Protein AF-A0A9X1QMZ6-F1 (afdb_monomer)

Sequence (131 aa):
MSLIVMPLIAMVILQYGSYFRARSHGEVFTLLADKVTSRALDYGLCLSQFCVGFVMLAGAGANLHQQFGAPLWVGSTLMLVLVLVVGMLDVDRVTRVISAITPLMVLLLIVAAVFALTHPMLEVSEASAMA

InterPro domains:
  IPR038728 Uncharacterized membrane protein YkvI-like [PTHR37814] (2-125)

Secondary structure (DSSP, 8-state):
-HHHHHHHHHHHHHHHHHHH--SSHHHHHHHHS-HHHHHHHHHHHHHHHHHHHHHHHHHHHHHHHHHH---HHHHHHHHHHHHHHHHTS-HHHHHHHHHHHHHHHHHHHHHHHHHHHH-HHHHHHHHTT--

Structure (mmCIF, N/CA/C/O backbone):
data_AF-A0A9X1QMZ6-F1
#
_entry.id   AF-A0A9X1QMZ6-F1
#
loop_
_atom_site.group_PDB
_atom_site.id
_atom_site.type_symbol
_atom_site.label_atom_id
_atom_site.label_alt_id
_atom_site.label_comp_id
_atom_site.label_asym_id
_atom_site.label_entity_id
_atom_site.label_seq_id
_atom_site.pdbx_PDB_ins_code
_atom_site.Cartn_x
_atom_site.Cartn_y
_atom_site.Cartn_z
_atom_site.occupancy
_atom_site.B_iso_or_equiv
_atom_site.auth_seq_id
_atom_site.auth_comp_id
_atom_site.auth_asym_id
_atom_site.auth_atom_id
_atom_site.pdbx_PDB_model_num
ATOM 1 N N . MET A 1 1 ? 13.816 12.394 12.098 1.00 65.81 1 MET A N 1
ATOM 2 C CA . MET A 1 1 ? 12.756 12.000 13.059 1.00 65.81 1 MET A CA 1
ATOM 3 C C . MET A 1 1 ? 11.866 10.862 12.549 1.00 65.81 1 MET A C 1
ATOM 5 O O . MET A 1 1 ? 11.614 9.945 13.319 1.00 65.81 1 MET A O 1
ATOM 9 N N . SER A 1 2 ? 11.436 10.845 11.280 1.00 82.19 2 SER A N 1
ATOM 10 C CA . SER A 1 2 ? 10.567 9.784 10.720 1.00 82.19 2 SER A CA 1
ATOM 11 C C . SER A 1 2 ? 11.156 8.364 10.764 1.00 82.19 2 SER A C 1
ATOM 13 O O . SER A 1 2 ? 10.401 7.411 10.939 1.00 82.19 2 SER A O 1
ATOM 15 N N . LEU A 1 3 ? 12.489 8.232 10.692 1.00 84.38 3 LEU A N 1
ATOM 16 C CA . LEU A 1 3 ? 13.212 6.950 10.711 1.00 84.38 3 LEU A CA 1
ATOM 17 C C . LEU A 1 3 ? 12.947 6.101 11.972 1.00 84.38 3 LEU A C 1
ATOM 19 O O . LEU A 1 3 ? 13.041 4.883 11.914 1.00 84.38 3 LEU A O 1
ATOM 23 N N . ILE A 1 4 ? 12.602 6.735 13.098 1.00 89.69 4 ILE A N 1
ATOM 24 C CA . ILE A 1 4 ? 12.373 6.057 14.388 1.00 89.69 4 ILE A CA 1
ATOM 25 C C . ILE A 1 4 ? 10.878 6.032 14.741 1.00 89.69 4 ILE A C 1
ATOM 27 O O . ILE A 1 4 ? 10.387 5.072 15.329 1.00 89.69 4 ILE A O 1
ATOM 31 N N . VAL A 1 5 ? 10.127 7.062 14.341 1.00 91.44 5 VAL A N 1
ATOM 32 C CA . VAL A 1 5 ? 8.699 7.193 14.672 1.00 91.44 5 VAL A CA 1
ATOM 33 C C . VAL A 1 5 ? 7.847 6.128 13.972 1.00 91.44 5 VAL A C 1
ATOM 35 O O . VAL A 1 5 ? 7.017 5.499 14.621 1.00 91.44 5 VAL A O 1
ATOM 38 N N . MET A 1 6 ? 8.075 5.873 12.679 1.00 90.00 6 MET A N 1
ATOM 39 C CA . MET A 1 6 ? 7.323 4.857 11.928 1.00 90.00 6 MET A CA 1
ATOM 40 C C . MET A 1 6 ? 7.478 3.435 12.493 1.00 90.00 6 MET A C 1
ATOM 42 O O . MET A 1 6 ? 6.454 2.793 12.736 1.00 90.00 6 MET A O 1
ATOM 46 N N . PRO A 1 7 ? 8.699 2.929 12.767 1.00 91.06 7 PRO A N 1
ATOM 47 C CA . PRO A 1 7 ? 8.845 1.595 13.345 1.00 91.06 7 PRO A CA 1
ATOM 48 C C . PRO A 1 7 ? 8.316 1.504 14.784 1.00 91.06 7 PRO A C 1
ATOM 50 O O . PRO A 1 7 ? 7.776 0.462 15.147 1.00 91.06 7 PRO A O 1
ATOM 53 N N . LEU A 1 8 ? 8.399 2.574 15.589 1.00 91.69 8 LEU A N 1
ATOM 54 C CA . LEU A 1 8 ? 7.790 2.603 16.929 1.00 91.69 8 LEU A CA 1
ATOM 55 C C . LEU A 1 8 ? 6.269 2.453 16.865 1.00 91.69 8 LEU A C 1
ATOM 57 O O . LEU A 1 8 ? 5.702 1.602 17.546 1.00 91.69 8 LEU A O 1
ATOM 61 N N . ILE A 1 9 ? 5.611 3.252 16.023 1.00 89.25 9 ILE A N 1
ATOM 62 C CA . ILE A 1 9 ? 4.158 3.183 15.844 1.00 89.25 9 ILE A CA 1
ATOM 63 C C . ILE A 1 9 ? 3.758 1.805 15.298 1.00 89.25 9 ILE A C 1
ATOM 65 O O . ILE A 1 9 ? 2.823 1.196 15.814 1.00 89.25 9 ILE A O 1
ATOM 69 N N . ALA A 1 10 ? 4.496 1.268 14.319 1.00 87.50 10 ALA A N 1
ATOM 70 C CA . ALA A 1 10 ? 4.254 -0.072 13.785 1.00 87.50 10 ALA A CA 1
ATOM 71 C C . ALA A 1 10 ? 4.375 -1.159 14.866 1.00 87.50 10 ALA A C 1
ATOM 73 O O . ALA A 1 10 ? 3.526 -2.044 14.941 1.00 87.50 10 ALA A O 1
ATOM 74 N N . MET A 1 11 ? 5.381 -1.072 15.744 1.00 89.81 11 MET A N 1
ATOM 75 C CA . MET A 1 11 ? 5.553 -2.003 16.861 1.00 89.81 11 MET A CA 1
ATOM 76 C C . MET A 1 11 ? 4.364 -1.957 17.829 1.00 89.81 11 MET A C 1
ATOM 78 O O . MET A 1 11 ? 3.853 -3.007 18.210 1.00 89.81 11 MET A O 1
ATOM 82 N N . VAL A 1 12 ? 3.892 -0.759 18.187 1.00 87.38 12 VAL A N 1
ATOM 83 C CA . VAL A 1 12 ? 2.726 -0.574 19.067 1.00 87.38 12 VAL A CA 1
ATOM 84 C C . VAL A 1 12 ? 1.459 -1.158 18.433 1.00 87.38 12 VAL A C 1
ATOM 86 O O . VAL A 1 12 ? 0.727 -1.901 19.086 1.00 87.38 12 VAL A O 1
ATOM 89 N N . ILE A 1 13 ? 1.224 -0.894 17.144 1.00 83.56 13 ILE A N 1
ATOM 90 C CA . ILE A 1 13 ? 0.078 -1.446 16.404 1.00 83.56 13 ILE A CA 1
ATOM 91 C C . ILE A 1 13 ? 0.142 -2.979 16.357 1.00 83.56 13 ILE A C 1
ATOM 93 O O . ILE A 1 13 ? -0.864 -3.639 16.610 1.00 83.56 13 ILE A O 1
ATOM 97 N N . LEU A 1 14 ? 1.316 -3.560 16.082 1.00 84.38 14 LEU A N 1
ATOM 98 C CA . LEU A 1 14 ? 1.506 -5.014 16.053 1.00 84.38 14 LEU A CA 1
ATOM 99 C C . LEU A 1 14 ? 1.318 -5.656 17.436 1.00 84.38 14 LEU A C 1
ATOM 101 O O . LEU A 1 14 ? 0.742 -6.741 17.522 1.00 84.38 14 LEU A O 1
ATOM 105 N N . GLN A 1 15 ? 1.754 -4.996 18.515 1.00 82.31 15 GLN A N 1
ATOM 106 C CA . GLN A 1 15 ? 1.527 -5.470 19.884 1.00 82.31 15 GLN A CA 1
ATOM 107 C C . GLN A 1 15 ? 0.037 -5.525 20.218 1.00 82.31 15 GLN A C 1
ATOM 109 O O . GLN A 1 15 ? -0.443 -6.566 20.665 1.00 82.31 15 GLN A O 1
ATOM 114 N N . TYR A 1 16 ? -0.707 -4.449 19.951 1.00 77.50 16 TYR A N 1
ATOM 115 C CA . TYR A 1 16 ? -2.151 -4.441 20.174 1.00 77.50 16 TYR A CA 1
ATOM 116 C C . TYR A 1 16 ? -2.879 -5.433 19.253 1.00 77.50 16 TYR A C 1
ATOM 118 O O . TYR A 1 16 ? -3.749 -6.165 19.718 1.00 77.50 16 TYR A O 1
ATOM 126 N N . GLY A 1 17 ? -2.482 -5.546 17.981 1.00 74.06 17 GLY A N 1
ATOM 127 C CA . GLY A 1 17 ? -3.040 -6.536 17.053 1.00 74.06 17 GLY A CA 1
ATOM 128 C C . GLY A 1 17 ? -2.829 -7.985 17.515 1.00 74.06 17 GLY A C 1
ATOM 129 O O . GLY A 1 17 ? -3.756 -8.792 17.464 1.00 74.06 17 GLY A O 1
ATOM 130 N N . SER A 1 18 ? -1.638 -8.304 18.032 1.00 77.44 18 SER A N 1
ATOM 131 C CA . SER A 1 18 ? -1.322 -9.620 18.605 1.00 77.44 18 SER A CA 1
ATOM 132 C C . SER A 1 18 ? -2.088 -9.888 19.908 1.00 77.44 18 SER A C 1
ATOM 134 O O . SER A 1 18 ? -2.624 -10.981 20.094 1.00 77.44 18 SER A O 1
ATOM 136 N N . TYR A 1 19 ? -2.196 -8.881 20.784 1.00 74.06 19 TYR A N 1
ATOM 137 C CA . TYR A 1 19 ? -2.873 -8.980 22.080 1.00 74.06 19 TYR A CA 1
ATOM 138 C C . TYR A 1 19 ? -4.383 -9.214 21.948 1.00 74.06 19 TYR A C 1
ATOM 140 O O . TYR A 1 19 ? -4.927 -10.102 22.602 1.00 74.06 19 TYR A O 1
ATOM 148 N N . PHE A 1 20 ? -5.064 -8.458 21.081 1.00 68.44 20 PHE A N 1
ATOM 149 C CA . PHE A 1 20 ? -6.515 -8.579 20.914 1.00 68.44 20 PHE A CA 1
ATOM 150 C C . PHE A 1 20 ? -6.931 -9.758 20.034 1.00 68.44 20 PHE A C 1
ATOM 152 O O . PHE A 1 20 ? -8.093 -10.152 20.083 1.00 68.44 20 PHE A O 1
ATOM 159 N N . ARG A 1 21 ? -6.006 -10.338 19.247 1.00 59.81 21 ARG A N 1
ATOM 160 C CA . ARG A 1 21 ? -6.240 -11.519 18.388 1.00 59.81 21 ARG A CA 1
ATOM 161 C C . ARG A 1 21 ? -7.498 -11.406 17.507 1.00 59.81 21 ARG A C 1
ATOM 163 O O . ARG A 1 21 ? -8.066 -12.412 17.079 1.00 59.81 21 ARG A O 1
ATOM 170 N N . ALA A 1 22 ? -7.927 -10.171 17.265 1.00 53.78 22 ALA A N 1
ATOM 171 C CA . ALA A 1 22 ? -9.184 -9.825 16.639 1.00 53.78 22 ALA A CA 1
ATOM 172 C C . ALA A 1 22 ? -9.146 -10.224 15.168 1.00 53.78 22 ALA A C 1
ATOM 174 O O . ALA A 1 22 ? -8.189 -9.923 14.451 1.00 53.78 22 ALA A O 1
ATOM 175 N N . ARG A 1 23 ? -10.201 -10.898 14.707 1.00 54.97 23 ARG A N 1
ATOM 176 C CA . ARG A 1 23 ? -10.289 -11.360 13.310 1.00 54.97 23 ARG A CA 1
ATOM 177 C C . ARG A 1 23 ? -10.775 -10.255 12.369 1.00 54.97 23 ARG A C 1
ATOM 179 O O . ARG A 1 23 ? -10.776 -10.458 11.160 1.00 54.97 23 ARG A O 1
ATOM 186 N N . SER A 1 24 ? -11.175 -9.099 12.908 1.00 58.50 24 SER A N 1
ATOM 187 C CA . SER A 1 24 ? -11.635 -7.941 12.139 1.00 58.50 24 SER A CA 1
ATOM 188 C C . SER A 1 24 ? -11.173 -6.619 12.762 1.00 58.50 24 SER A C 1
ATOM 190 O O . SER A 1 24 ? -11.110 -6.475 13.983 1.00 58.50 24 SER A O 1
ATOM 192 N N . HIS A 1 25 ? -10.870 -5.631 11.917 1.00 60.28 25 HIS A N 1
ATOM 193 C CA . HIS A 1 25 ? -10.411 -4.305 12.346 1.00 60.28 25 HIS A CA 1
ATOM 194 C C . HIS A 1 25 ? -11.431 -3.584 13.249 1.00 60.28 25 HIS A C 1
ATOM 196 O O . HIS A 1 25 ? -11.041 -2.880 14.179 1.00 60.28 25 HIS A O 1
ATOM 202 N N . GLY A 1 26 ? -12.730 -3.831 13.048 1.00 58.16 26 GLY A N 1
ATOM 203 C CA . GLY A 1 26 ? -13.801 -3.271 13.878 1.00 58.16 26 GLY A CA 1
ATOM 204 C C . GLY A 1 26 ? -13.809 -3.790 15.320 1.00 58.16 26 GLY A C 1
ATOM 205 O O . GLY A 1 26 ? -14.117 -3.038 16.243 1.00 58.16 26 GLY A O 1
ATOM 206 N N . GLU A 1 27 ? -13.411 -5.042 15.551 1.00 60.16 27 GLU A N 1
ATOM 207 C CA . GLU A 1 27 ? -13.389 -5.646 16.889 1.00 60.16 27 GLU A CA 1
ATOM 208 C C . GLU A 1 27 ? -12.301 -5.010 17.775 1.00 60.16 27 GLU A C 1
ATOM 210 O O . GLU A 1 27 ? -12.560 -4.700 18.936 1.00 60.16 27 GLU A O 1
ATOM 215 N N . VAL A 1 28 ? -11.137 -4.667 17.201 1.00 61.62 28 VAL A N 1
ATOM 216 C CA . VAL A 1 28 ? -10.088 -3.898 17.903 1.00 61.62 28 VAL A CA 1
ATOM 217 C C . VAL A 1 28 ? -10.573 -2.491 18.248 1.00 61.62 28 VAL A C 1
ATOM 219 O O . VAL A 1 28 ? -10.376 -2.033 19.372 1.00 61.62 28 VAL A O 1
ATOM 222 N N . PHE A 1 29 ? -11.241 -1.800 17.316 1.00 61.50 29 PHE A N 1
ATOM 223 C CA . PHE A 1 29 ? -11.732 -0.445 17.579 1.00 61.50 29 PHE A CA 1
ATOM 224 C C . PHE A 1 29 ? -12.829 -0.406 18.638 1.00 61.50 29 PHE A C 1
ATOM 226 O O . PHE A 1 29 ? -12.857 0.533 19.426 1.00 61.50 29 PHE A O 1
ATOM 233 N N . THR A 1 30 ? -13.692 -1.421 18.693 1.00 60.84 30 THR A N 1
ATOM 234 C CA . THR A 1 30 ? -14.770 -1.488 19.693 1.00 60.84 30 THR A CA 1
ATOM 235 C C . THR A 1 30 ? -14.232 -1.789 21.099 1.00 60.84 30 THR A C 1
ATOM 237 O O . THR A 1 30 ? -14.857 -1.419 22.088 1.00 60.84 30 THR A O 1
ATOM 240 N N . LEU A 1 31 ? -13.069 -2.448 21.198 1.00 64.62 31 LEU A N 1
ATOM 241 C CA . LEU A 1 31 ? -12.384 -2.739 22.463 1.00 64.62 31 LEU A CA 1
ATOM 242 C C . LEU A 1 31 ? -11.513 -1.571 22.955 1.00 64.62 31 LEU A C 1
ATOM 244 O O . LEU A 1 31 ? -11.318 -1.428 24.159 1.00 64.62 31 LEU A O 1
ATOM 248 N N . LEU A 1 32 ? -10.995 -0.741 22.042 1.00 68.19 32 LEU A N 1
ATOM 249 C CA . LEU A 1 32 ? -10.148 0.413 22.375 1.00 68.19 32 LEU A CA 1
ATOM 250 C C . LEU A 1 32 ? -10.913 1.729 22.550 1.00 68.19 32 LEU A C 1
ATOM 252 O O . LEU A 1 32 ? -10.435 2.609 23.263 1.00 68.19 32 LEU A O 1
ATOM 256 N N . ALA A 1 33 ? -12.038 1.909 21.857 1.00 70.44 33 ALA A N 1
ATOM 257 C CA . ALA A 1 33 ? -12.709 3.197 21.743 1.00 70.44 33 ALA A CA 1
ATOM 258 C C . ALA A 1 33 ? -14.210 3.095 22.021 1.00 70.44 33 ALA A C 1
ATOM 260 O O . ALA A 1 33 ? -14.846 2.069 21.786 1.00 70.44 33 ALA A O 1
ATOM 261 N N . ASP A 1 34 ? -14.787 4.207 22.478 1.00 74.25 34 ASP A N 1
ATOM 262 C CA . ASP A 1 34 ? -16.228 4.307 22.676 1.00 74.25 34 ASP A CA 1
ATOM 263 C C . ASP A 1 34 ? -16.990 4.149 21.344 1.00 74.25 34 ASP A C 1
ATOM 265 O O . ASP A 1 34 ? -16.465 4.423 20.257 1.00 74.25 34 ASP A O 1
ATOM 269 N N . LYS A 1 35 ? -18.249 3.706 21.422 1.00 74.75 35 LYS A N 1
ATOM 270 C CA . LYS A 1 35 ? -19.063 3.235 20.280 1.00 74.75 35 LYS A CA 1
ATOM 271 C C . LYS A 1 35 ? -19.145 4.237 19.118 1.00 74.75 35 LYS A C 1
ATOM 273 O O . LYS A 1 35 ? -19.243 3.838 17.956 1.00 74.75 35 LYS A O 1
ATOM 278 N N . VAL A 1 36 ? -19.117 5.534 19.432 1.00 81.62 36 VAL A N 1
ATOM 279 C CA . VAL A 1 36 ? -19.147 6.632 18.453 1.00 81.62 36 VAL A CA 1
ATOM 280 C C . VAL A 1 36 ? -17.799 6.775 17.745 1.00 81.62 36 VAL A C 1
ATOM 282 O O . VAL A 1 36 ? -17.744 6.803 16.515 1.00 81.62 36 VAL A O 1
ATOM 285 N N . THR A 1 37 ? -16.707 6.806 18.509 1.00 78.88 37 THR A N 1
ATOM 286 C CA . THR A 1 37 ? -15.345 6.966 17.987 1.00 78.88 37 THR A CA 1
ATOM 287 C C . THR A 1 37 ? -14.925 5.763 17.147 1.00 78.88 37 THR A C 1
ATOM 289 O O . THR A 1 37 ? -14.363 5.941 16.071 1.00 78.88 37 THR A O 1
ATOM 292 N N . SER A 1 38 ? -15.265 4.542 17.574 1.00 80.25 38 SER A N 1
ATOM 293 C CA . SER A 1 38 ? -14.989 3.322 16.805 1.00 80.25 38 SER A CA 1
ATOM 294 C C . SER A 1 38 ? -15.638 3.351 15.413 1.00 80.25 38 SER A C 1
ATOM 296 O O . SER A 1 38 ? -14.966 3.060 14.425 1.00 80.25 38 SER A O 1
ATOM 298 N N . ARG A 1 39 ? -16.904 3.785 15.302 1.00 80.56 39 ARG A N 1
ATOM 299 C CA . ARG A 1 39 ? -17.578 3.928 13.999 1.00 80.56 39 ARG A CA 1
ATOM 300 C C . ARG A 1 39 ? -16.984 5.034 13.135 1.00 80.56 39 ARG A C 1
ATOM 302 O O . ARG A 1 39 ? -16.860 4.849 11.929 1.00 80.56 39 ARG A O 1
ATOM 309 N N . ALA A 1 40 ? -16.636 6.176 13.726 1.00 88.00 40 ALA A N 1
ATOM 310 C CA . ALA A 1 40 ? -16.014 7.273 12.987 1.00 88.00 40 ALA A CA 1
ATOM 311 C C . ALA A 1 40 ? -14.664 6.851 12.382 1.00 88.00 40 ALA A 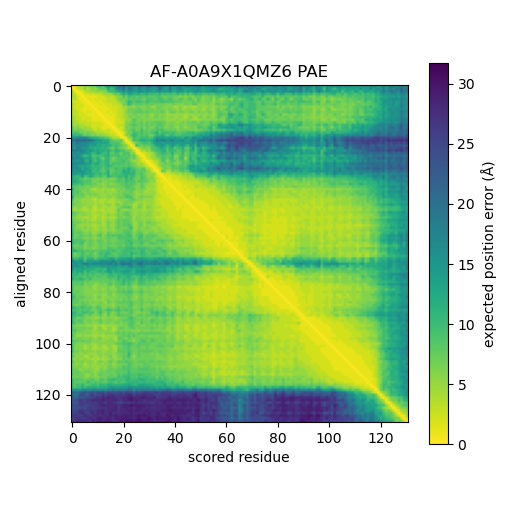C 1
ATOM 313 O O . ALA A 1 40 ? -14.381 7.169 11.227 1.00 88.00 40 ALA A O 1
ATOM 314 N N . LEU A 1 41 ? -13.864 6.091 13.139 1.00 86.75 41 LEU A N 1
ATOM 315 C CA . LEU A 1 41 ? -12.591 5.544 12.670 1.00 86.75 41 LEU A CA 1
ATOM 316 C C . LEU A 1 41 ? -12.782 4.526 11.542 1.00 86.75 41 LEU A C 1
ATOM 318 O O . LEU A 1 41 ? -12.065 4.605 10.551 1.00 86.75 41 LEU A O 1
ATOM 322 N N . ASP A 1 42 ? -13.761 3.624 11.648 1.00 85.56 42 ASP A N 1
ATOM 323 C CA . ASP A 1 42 ? -14.028 2.617 10.612 1.00 85.56 42 ASP A CA 1
ATOM 324 C C . ASP A 1 42 ? -14.425 3.269 9.272 1.00 85.56 42 ASP A C 1
ATOM 326 O O . ASP A 1 42 ? -13.806 3.021 8.235 1.00 85.56 42 ASP A O 1
ATOM 330 N N . TYR A 1 43 ? -15.359 4.231 9.299 1.00 88.88 43 TYR A N 1
ATOM 331 C CA . TYR A 1 43 ? -15.718 5.005 8.104 1.00 88.88 43 TYR A CA 1
ATOM 332 C C . TYR A 1 43 ? -14.545 5.822 7.550 1.00 88.88 43 TYR A C 1
ATOM 334 O O . TYR A 1 43 ? -14.352 5.873 6.333 1.00 88.88 43 TYR A O 1
ATOM 342 N N . GLY A 1 44 ? -13.751 6.447 8.424 1.00 92.19 44 GLY A N 1
ATOM 343 C CA . GLY A 1 44 ? -12.565 7.201 8.021 1.00 92.19 44 GLY A CA 1
ATOM 344 C C . GLY A 1 44 ? -11.520 6.320 7.332 1.00 92.19 44 GLY A C 1
ATOM 345 O O . GLY A 1 44 ? -10.952 6.713 6.312 1.00 92.19 44 GLY A O 1
ATOM 346 N N . LEU A 1 45 ? -11.310 5.103 7.837 1.00 89.56 45 LEU A N 1
ATOM 347 C CA . LEU A 1 45 ? -10.381 4.136 7.258 1.00 89.56 45 LEU A CA 1
ATOM 348 C C . LEU A 1 45 ? -10.876 3.620 5.908 1.00 89.56 45 LEU A C 1
ATOM 350 O O . LEU A 1 45 ? -10.104 3.657 4.948 1.00 89.56 45 LEU A O 1
ATOM 354 N N . CYS A 1 46 ? -12.151 3.238 5.792 1.00 91.12 46 CYS A N 1
ATOM 355 C CA . CYS A 1 46 ? -12.746 2.860 4.508 1.00 91.12 46 CYS A CA 1
ATOM 356 C C . CYS A 1 46 ? -12.612 3.976 3.462 1.00 91.12 46 CYS A C 1
ATOM 358 O O . CYS A 1 46 ? -12.184 3.716 2.337 1.00 91.12 46 CYS A O 1
ATOM 360 N N . LEU A 1 47 ? -12.905 5.226 3.838 1.00 94.94 47 LEU A N 1
ATOM 361 C CA . LEU A 1 47 ? -12.748 6.375 2.945 1.00 94.94 47 LEU A CA 1
ATOM 362 C C . LEU A 1 47 ? -11.281 6.591 2.547 1.00 94.94 47 LEU A C 1
ATOM 364 O O . LEU A 1 47 ? -10.987 6.843 1.381 1.00 94.94 47 LEU A O 1
ATOM 368 N N . SER A 1 48 ? -10.345 6.454 3.490 1.00 94.06 48 SER A N 1
ATOM 369 C CA . SER A 1 48 ? -8.917 6.610 3.199 1.00 94.06 48 SER A CA 1
ATOM 370 C C . SER A 1 48 ? -8.410 5.556 2.210 1.00 94.06 48 SER A C 1
ATOM 372 O O . SER A 1 48 ? -7.688 5.898 1.276 1.00 94.06 48 SER A O 1
ATOM 374 N N . GLN A 1 49 ? -8.841 4.297 2.354 1.00 90.94 49 GLN A N 1
ATOM 375 C CA . GLN A 1 49 ? -8.481 3.216 1.433 1.00 90.94 49 GLN A CA 1
ATOM 376 C C . GLN A 1 49 ? -9.055 3.451 0.036 1.00 90.94 49 GLN A C 1
ATOM 378 O O . GLN A 1 49 ? -8.371 3.221 -0.960 1.00 90.94 49 GLN A O 1
ATOM 383 N N . PHE A 1 50 ? -10.271 3.988 -0.047 1.00 93.44 50 PHE A N 1
ATOM 384 C CA . PHE A 1 50 ? -10.870 4.382 -1.317 1.00 93.44 50 PHE A CA 1
ATOM 385 C C . PHE A 1 50 ? -10.069 5.490 -2.021 1.00 93.44 50 PHE A C 1
ATOM 387 O O . PHE A 1 50 ? -9.745 5.365 -3.203 1.00 93.44 50 PHE A O 1
ATOM 394 N N . CYS A 1 51 ? -9.671 6.539 -1.291 1.00 96.19 51 CYS A N 1
ATOM 395 C CA . CYS A 1 51 ? -8.824 7.607 -1.827 1.00 96.19 51 CYS A CA 1
ATOM 396 C C . CYS A 1 51 ? -7.460 7.084 -2.305 1.00 96.19 51 CYS A C 1
ATOM 398 O O . CYS A 1 51 ? -7.019 7.429 -3.402 1.00 96.19 51 CYS A O 1
ATOM 400 N N . VAL A 1 52 ? -6.805 6.227 -1.512 1.00 95.31 52 VAL A N 1
ATOM 401 C CA . VAL A 1 52 ? -5.528 5.596 -1.890 1.00 95.31 52 VAL A CA 1
ATOM 402 C C . VAL A 1 52 ? -5.683 4.773 -3.172 1.00 95.31 52 VAL A C 1
ATOM 404 O O . VAL A 1 52 ? -4.821 4.855 -4.046 1.00 95.31 52 VAL A O 1
ATOM 407 N N . GLY A 1 53 ? -6.801 4.058 -3.339 1.00 92.81 53 GLY A N 1
ATOM 408 C CA . GLY A 1 53 ? -7.109 3.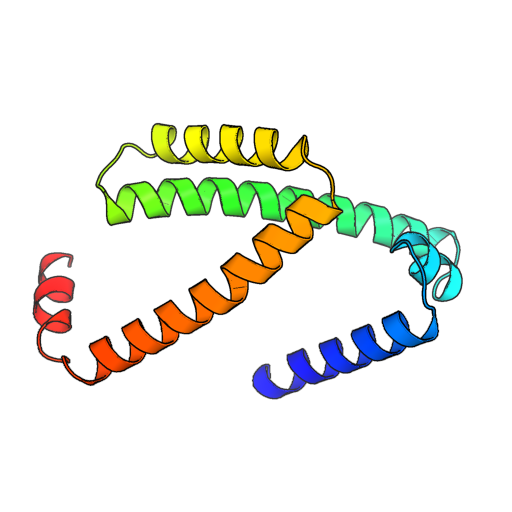317 -4.565 1.00 92.81 53 GLY A CA 1
ATOM 409 C C . GLY A 1 53 ? -7.079 4.192 -5.823 1.00 92.81 53 GLY A C 1
ATOM 410 O O . GLY A 1 53 ? -6.413 3.844 -6.797 1.00 92.81 53 GLY A O 1
ATOM 411 N N . PHE A 1 54 ? -7.717 5.367 -5.800 1.00 93.00 54 PHE A N 1
ATOM 412 C CA . PHE A 1 54 ? -7.679 6.300 -6.937 1.00 93.00 54 PHE A CA 1
ATOM 413 C C . PHE A 1 54 ? -6.282 6.842 -7.231 1.00 93.00 54 PHE A C 1
ATOM 415 O O . PHE A 1 54 ? -5.883 6.915 -8.395 1.00 93.00 54 PHE A O 1
ATOM 422 N N . VAL A 1 55 ? -5.531 7.201 -6.186 1.00 94.31 55 VAL A N 1
ATOM 423 C CA . VAL A 1 55 ? -4.149 7.681 -6.333 1.00 94.31 55 VAL A CA 1
ATOM 424 C C . VAL A 1 55 ? -3.278 6.605 -6.985 1.00 94.31 55 VAL A C 1
ATOM 426 O O . VAL A 1 55 ? -2.479 6.914 -7.868 1.00 94.31 55 VAL A O 1
ATOM 429 N N . MET A 1 56 ? -3.469 5.334 -6.618 1.00 93.75 56 MET A N 1
ATOM 430 C CA . MET A 1 56 ? -2.734 4.215 -7.209 1.00 93.75 56 MET A CA 1
ATOM 431 C C . MET A 1 56 ? -3.109 3.946 -8.671 1.00 93.75 56 MET A C 1
ATOM 433 O O . MET A 1 56 ? -2.213 3.700 -9.478 1.00 93.75 56 MET A O 1
ATOM 437 N N . LEU A 1 57 ? -4.392 4.045 -9.045 1.00 92.44 57 LEU A N 1
ATOM 438 C CA . LEU A 1 57 ? -4.821 3.919 -10.448 1.00 92.44 57 LEU A CA 1
ATOM 439 C C . LEU A 1 57 ? -4.187 5.004 -11.333 1.00 92.44 57 LEU A C 1
ATOM 441 O O . LEU A 1 57 ? -3.659 4.706 -12.406 1.00 92.44 57 LEU A O 1
ATOM 445 N N . ALA A 1 58 ? -4.184 6.255 -10.859 1.00 92.00 58 ALA A N 1
ATOM 446 C CA . ALA A 1 58 ? -3.532 7.363 -11.554 1.00 92.00 58 ALA A CA 1
ATOM 447 C C . ALA A 1 58 ? -2.010 7.160 -11.657 1.00 92.00 58 ALA A C 1
ATOM 449 O O . ALA A 1 58 ? -1.431 7.339 -12.731 1.00 92.00 58 ALA A O 1
ATOM 450 N N . GLY A 1 59 ? -1.372 6.727 -10.564 1.00 91.12 59 GLY A N 1
ATOM 451 C CA . GLY A 1 59 ? 0.063 6.444 -10.522 1.00 91.12 59 GLY A CA 1
ATOM 452 C C . GLY A 1 59 ? 0.482 5.336 -11.489 1.00 91.12 59 GLY A C 1
ATOM 453 O O . GLY A 1 59 ? 1.474 5.482 -12.198 1.00 91.12 59 GLY A O 1
ATOM 454 N N . ALA A 1 60 ? -0.298 4.258 -11.588 1.00 89.69 60 ALA A N 1
ATOM 455 C CA . ALA A 1 60 ? -0.006 3.164 -12.508 1.00 89.69 60 ALA A CA 1
ATOM 456 C C . ALA A 1 60 ? -0.144 3.571 -13.985 1.00 89.69 60 ALA A C 1
ATOM 458 O O . ALA A 1 60 ? 0.693 3.189 -14.805 1.00 89.69 60 ALA A O 1
ATOM 459 N N . GLY A 1 61 ? -1.157 4.380 -14.322 1.00 88.50 61 GLY A N 1
ATOM 460 C CA . GLY A 1 61 ? -1.312 4.939 -15.668 1.00 88.50 61 GLY A CA 1
ATOM 461 C C . GLY A 1 61 ? -0.147 5.851 -16.064 1.00 88.50 61 GLY A C 1
ATOM 462 O O . GLY A 1 61 ? 0.381 5.727 -17.169 1.00 88.50 61 GLY A O 1
ATOM 463 N N . ALA A 1 62 ? 0.303 6.714 -15.147 1.00 90.31 62 ALA A N 1
ATOM 464 C CA . ALA A 1 62 ? 1.465 7.576 -15.362 1.00 90.31 62 ALA A CA 1
ATOM 465 C C . ALA A 1 62 ? 2.766 6.771 -15.506 1.00 90.31 62 ALA A C 1
ATOM 467 O O . ALA A 1 62 ? 3.549 7.035 -16.415 1.00 90.31 62 ALA A O 1
ATOM 468 N N . ASN A 1 63 ? 2.964 5.752 -14.666 1.00 89.75 63 ASN A N 1
ATOM 469 C CA . ASN A 1 63 ? 4.151 4.904 -14.715 1.00 89.75 63 ASN A CA 1
ATOM 470 C C . ASN A 1 63 ? 4.251 4.118 -16.035 1.00 89.75 63 ASN A C 1
ATOM 472 O O . ASN A 1 63 ? 5.317 4.074 -16.639 1.00 89.75 63 ASN A O 1
ATOM 476 N N . LEU A 1 64 ? 3.149 3.538 -16.530 1.00 87.38 64 LEU A N 1
ATOM 477 C CA . LEU A 1 64 ? 3.140 2.860 -17.836 1.00 87.38 64 LEU A CA 1
ATOM 478 C C . LEU A 1 64 ? 3.427 3.822 -18.993 1.00 87.38 64 LEU A C 1
ATOM 480 O O . LEU A 1 64 ? 4.142 3.460 -19.926 1.00 87.38 64 LEU A O 1
ATOM 484 N N . HIS A 1 65 ? 2.905 5.047 -18.923 1.00 89.31 65 HIS A N 1
ATOM 485 C CA . HIS A 1 65 ? 3.212 6.075 -19.911 1.00 89.31 65 HIS A CA 1
ATOM 486 C C . HIS A 1 65 ? 4.698 6.462 -19.882 1.00 89.31 65 HIS A C 1
ATOM 488 O O . HIS A 1 65 ? 5.312 6.578 -20.936 1.00 89.31 65 HIS A O 1
ATOM 494 N N . GLN A 1 66 ? 5.300 6.584 -18.696 1.00 87.50 66 GLN A N 1
ATOM 495 C CA . GLN A 1 66 ? 6.723 6.902 -18.537 1.00 87.50 66 GLN A CA 1
ATOM 496 C C . GLN A 1 66 ? 7.652 5.752 -18.959 1.00 87.50 66 GLN A C 1
ATOM 498 O O . GLN A 1 66 ? 8.700 6.013 -19.536 1.00 87.50 66 GLN A O 1
ATOM 503 N N . GLN A 1 67 ? 7.277 4.493 -18.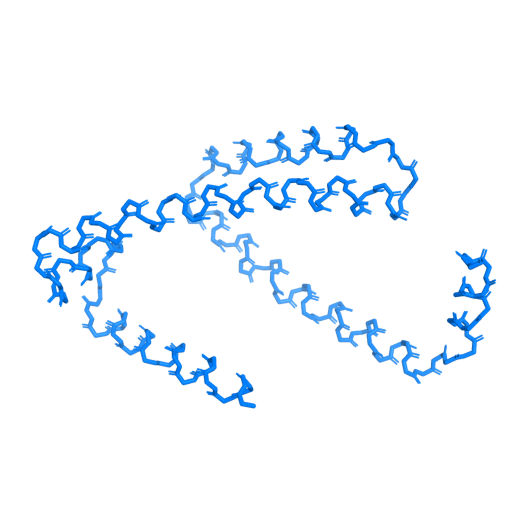706 1.00 87.56 67 GLN A N 1
ATOM 504 C CA . GLN A 1 67 ? 8.118 3.330 -19.027 1.00 87.56 67 GLN A CA 1
ATOM 505 C C . GLN A 1 67 ? 7.979 2.844 -20.478 1.00 87.56 67 GLN A C 1
ATOM 507 O O . GLN A 1 67 ? 8.945 2.340 -21.042 1.00 87.56 67 GLN A O 1
ATOM 512 N N . PHE A 1 68 ? 6.794 2.971 -21.086 1.00 82.56 68 PHE A N 1
ATOM 513 C CA . PHE A 1 68 ? 6.502 2.403 -22.412 1.00 82.56 68 PHE A CA 1
ATOM 514 C C . PHE A 1 68 ? 6.027 3.433 -23.449 1.00 82.56 68 PHE A C 1
ATOM 516 O O . PHE A 1 68 ? 5.779 3.063 -24.594 1.00 82.56 68 PHE A O 1
ATOM 523 N N . GLY A 1 69 ? 5.837 4.704 -23.077 1.00 80.31 69 GLY A N 1
ATOM 524 C CA . GLY A 1 69 ? 5.285 5.733 -23.972 1.00 80.31 69 GLY A CA 1
ATOM 525 C C . GLY A 1 69 ? 3.808 5.524 -24.340 1.00 80.31 69 GLY A C 1
ATOM 526 O O . GLY A 1 69 ? 3.290 6.190 -25.234 1.00 80.31 69 GLY A O 1
ATOM 527 N N . ALA A 1 70 ? 3.110 4.594 -23.679 1.00 78.12 70 ALA A N 1
ATOM 528 C CA . ALA A 1 70 ? 1.714 4.277 -23.968 1.00 78.12 70 ALA A CA 1
ATOM 529 C C . ALA A 1 70 ? 0.762 5.391 -23.480 1.00 78.12 70 ALA A C 1
ATOM 531 O O . ALA A 1 70 ? 0.989 5.965 -22.415 1.00 78.12 70 ALA A O 1
ATOM 532 N N . PRO A 1 71 ? -0.343 5.680 -24.193 1.00 82.69 71 PRO A N 1
ATOM 533 C CA . PRO A 1 71 ? -1.291 6.714 -23.783 1.00 82.69 71 PRO A CA 1
ATOM 534 C C . PRO A 1 71 ? -1.887 6.427 -22.394 1.00 82.69 71 PRO A C 1
ATOM 536 O O . PRO A 1 71 ? -2.291 5.298 -22.104 1.00 82.69 71 PRO A O 1
ATOM 539 N N . LEU A 1 72 ? -2.002 7.468 -21.555 1.00 83.00 72 LEU A N 1
ATOM 540 C CA . LEU A 1 72 ? -2.374 7.353 -20.131 1.00 83.00 72 LEU A CA 1
ATOM 541 C C . LEU A 1 72 ? -3.669 6.563 -19.889 1.00 83.00 72 LEU A C 1
ATOM 543 O O . LEU A 1 72 ? -3.792 5.850 -18.891 1.00 83.00 72 LEU A O 1
ATOM 547 N N . TRP A 1 73 ? -4.641 6.696 -20.795 1.00 82.00 73 TRP A N 1
ATOM 548 C CA . TRP A 1 73 ? -5.939 6.039 -20.659 1.00 82.00 73 TRP A CA 1
ATOM 549 C C . TRP A 1 73 ? -5.813 4.512 -20.683 1.00 82.00 73 TRP A C 1
ATOM 551 O O . TRP A 1 73 ? -6.445 3.838 -19.877 1.00 82.00 73 TRP A O 1
ATOM 561 N N . VAL A 1 74 ? -4.917 3.967 -21.513 1.00 86.12 74 VAL A N 1
ATOM 562 C CA . VAL A 1 74 ? -4.713 2.515 -21.624 1.00 86.12 74 VAL A CA 1
ATOM 563 C C . VAL A 1 74 ? -4.144 1.945 -20.325 1.00 86.12 74 VAL A C 1
ATOM 565 O O . VAL A 1 74 ? -4.631 0.925 -19.840 1.00 86.12 74 VAL A O 1
ATOM 568 N N . GLY A 1 75 ? -3.166 2.625 -19.719 1.00 85.00 75 GLY A N 1
ATOM 569 C CA . GLY A 1 75 ? -2.561 2.173 -18.464 1.00 85.00 75 GLY A CA 1
ATOM 570 C C . GLY A 1 75 ? -3.531 2.203 -17.279 1.00 85.00 75 GLY A C 1
ATOM 571 O O . GLY A 1 75 ? -3.578 1.258 -16.491 1.00 85.00 75 GLY A O 1
ATOM 572 N N . SER A 1 76 ? -4.353 3.252 -17.180 1.00 88.38 76 SER A N 1
ATOM 573 C CA . SER A 1 76 ? -5.359 3.380 -16.116 1.00 88.38 76 SER A CA 1
ATOM 574 C C . SER A 1 76 ? -6.511 2.378 -16.275 1.00 88.38 76 SER A C 1
ATOM 576 O O . SER A 1 76 ? -6.889 1.708 -15.312 1.00 88.38 76 SER A O 1
ATOM 578 N N . THR A 1 77 ? -7.030 2.193 -17.497 1.00 90.75 77 THR A N 1
ATOM 579 C CA . THR A 1 77 ? -8.090 1.209 -17.772 1.00 90.75 77 THR A CA 1
ATOM 580 C C . THR A 1 77 ? -7.617 -0.220 -17.517 1.00 90.75 77 THR A C 1
ATOM 582 O O . THR A 1 77 ? -8.357 -1.005 -16.926 1.00 90.75 77 THR A O 1
ATOM 585 N N . LEU A 1 78 ? -6.376 -0.553 -17.892 1.00 91.94 78 LEU A N 1
ATOM 586 C CA . LEU A 1 78 ? -5.793 -1.862 -17.598 1.00 91.94 78 LEU A CA 1
ATOM 587 C C . LEU A 1 78 ? -5.747 -2.122 -16.087 1.00 91.94 78 LEU A C 1
ATOM 589 O O . LEU A 1 78 ? -6.170 -3.186 -15.633 1.00 91.94 78 LEU A O 1
ATOM 593 N N . MET A 1 79 ? -5.286 -1.145 -15.298 1.00 92.12 79 MET A N 1
ATOM 594 C CA . MET A 1 79 ? -5.245 -1.306 -13.845 1.00 92.12 79 MET A CA 1
ATOM 595 C C . MET A 1 79 ? -6.625 -1.386 -13.200 1.00 92.12 79 MET A C 1
ATOM 597 O O . MET A 1 79 ? -6.804 -2.166 -12.268 1.00 92.12 79 MET A O 1
ATOM 601 N N . LEU A 1 80 ? -7.612 -0.646 -13.707 1.00 93.75 80 LEU A N 1
ATOM 602 C CA . LEU A 1 80 ? -8.988 -0.754 -13.227 1.00 93.75 80 LEU A CA 1
ATOM 603 C C . LEU A 1 80 ? -9.518 -2.186 -13.387 1.00 93.75 80 LEU A C 1
ATOM 605 O O . LEU A 1 80 ? -10.068 -2.750 -12.442 1.00 93.75 80 LEU A O 1
ATOM 609 N N . VAL A 1 81 ? -9.311 -2.793 -14.560 1.00 95.00 81 VAL A N 1
ATOM 610 C CA . VAL A 1 81 ? -9.726 -4.180 -14.823 1.00 95.00 81 VAL A CA 1
ATOM 611 C C . VAL A 1 81 ? -9.011 -5.150 -13.881 1.00 95.00 81 VAL A C 1
ATOM 613 O O . VAL A 1 81 ? -9.657 -6.020 -13.300 1.00 95.00 81 VAL A O 1
ATOM 616 N N . LEU A 1 82 ? -7.701 -4.982 -13.676 1.00 91.69 82 LEU A N 1
ATOM 617 C CA . LEU A 1 82 ? -6.930 -5.831 -12.764 1.00 91.69 82 LEU A CA 1
ATOM 618 C C . LEU A 1 82 ? -7.432 -5.739 -11.318 1.00 91.69 82 LEU A C 1
ATOM 620 O O . LEU A 1 82 ? -7.608 -6.772 -10.676 1.00 91.69 82 LEU A O 1
ATOM 624 N N . VAL A 1 83 ? -7.715 -4.533 -10.816 1.00 92.12 83 VAL A N 1
ATOM 625 C CA . VAL A 1 83 ? -8.260 -4.341 -9.462 1.00 92.12 83 VAL A CA 1
ATOM 626 C C . VAL A 1 83 ? -9.636 -4.991 -9.319 1.00 92.12 83 VAL A C 1
ATOM 628 O O . VAL A 1 83 ? -9.886 -5.629 -8.301 1.00 92.12 83 VAL A O 1
ATOM 631 N N . LEU A 1 84 ? -10.506 -4.904 -10.332 1.00 93.00 84 LEU A N 1
ATOM 632 C CA . LEU A 1 84 ? -11.806 -5.586 -10.305 1.00 93.00 84 LEU A CA 1
ATOM 633 C C . LEU A 1 84 ? -11.652 -7.113 -10.261 1.00 93.00 84 LEU A C 1
ATOM 635 O O . LEU A 1 84 ? -12.322 -7.770 -9.469 1.00 93.00 84 LEU A O 1
ATOM 639 N N . VAL A 1 85 ? -10.739 -7.676 -11.060 1.00 93.56 85 VAL A N 1
ATOM 640 C CA . VAL A 1 85 ? -10.463 -9.123 -11.070 1.00 93.56 85 VAL A CA 1
ATOM 641 C C . VAL A 1 85 ? -9.893 -9.591 -9.731 1.00 93.56 85 VAL A C 1
ATOM 643 O O . VAL A 1 85 ? -10.349 -10.594 -9.185 1.00 93.56 85 VAL A O 1
ATOM 646 N N . VAL A 1 86 ? -8.919 -8.863 -9.176 1.00 90.69 86 VAL A N 1
ATOM 647 C CA . VAL A 1 86 ? -8.328 -9.183 -7.867 1.00 90.69 86 VAL A CA 1
ATOM 648 C C . VAL A 1 86 ? -9.349 -8.994 -6.743 1.00 90.69 86 VAL A C 1
ATOM 650 O O . VAL A 1 86 ? -9.364 -9.785 -5.806 1.00 90.69 86 VAL A O 1
ATOM 653 N N . GLY A 1 87 ? -10.240 -8.007 -6.849 1.00 89.62 87 GLY A N 1
ATOM 654 C CA . GLY A 1 87 ? -11.325 -7.782 -5.893 1.00 89.62 87 GLY A CA 1
ATOM 655 C C . GLY A 1 87 ? -12.383 -8.891 -5.878 1.00 89.62 87 GLY A C 1
ATOM 656 O O . GLY A 1 87 ? -13.044 -9.077 -4.863 1.00 89.62 87 GLY A O 1
ATOM 657 N N . MET A 1 88 ? -12.522 -9.655 -6.968 1.00 93.06 88 MET A N 1
ATOM 658 C CA . MET A 1 88 ? -13.397 -10.838 -7.029 1.00 93.06 88 MET A CA 1
ATOM 659 C C . MET A 1 88 ? -12.747 -12.103 -6.441 1.00 93.06 88 MET A C 1
ATOM 661 O O . MET A 1 88 ? -13.377 -13.158 -6.397 1.00 93.06 88 MET A O 1
ATOM 665 N N . LEU A 1 89 ? -11.480 -12.024 -6.038 1.00 91.88 89 LEU A N 1
ATOM 666 C CA . LEU A 1 89 ? -10.699 -13.145 -5.539 1.00 91.88 89 LEU A CA 1
ATOM 667 C C . LEU A 1 89 ? -10.833 -13.284 -4.017 1.00 91.88 89 LEU A C 1
ATOM 669 O O . LEU A 1 89 ? -10.995 -12.295 -3.306 1.00 91.88 89 LEU A O 1
ATOM 673 N N . ASP A 1 90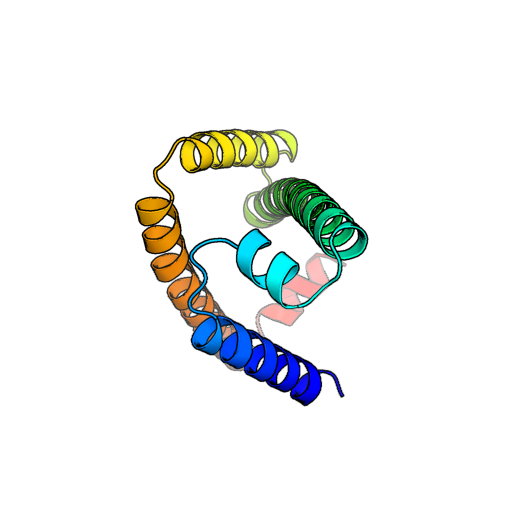 ? -10.686 -14.504 -3.500 1.00 92.25 90 ASP A N 1
ATOM 674 C CA . ASP A 1 90 ? -10.681 -14.733 -2.053 1.00 92.25 90 ASP A CA 1
ATOM 675 C C . ASP A 1 90 ? -9.533 -13.983 -1.367 1.00 92.25 90 ASP A C 1
ATOM 677 O O . ASP A 1 90 ? -8.391 -14.001 -1.843 1.00 92.25 90 ASP A O 1
ATOM 681 N N . VAL A 1 91 ? -9.816 -13.396 -0.200 1.00 87.31 91 VAL A N 1
ATOM 682 C CA . VAL A 1 91 ? -8.848 -12.608 0.582 1.00 87.31 91 VAL A CA 1
ATOM 683 C C . VAL A 1 91 ? -7.572 -13.409 0.856 1.00 87.31 91 VAL A C 1
ATOM 685 O O . VAL A 1 91 ? -6.479 -12.885 0.671 1.00 87.31 91 VAL A O 1
ATOM 688 N N . ASP A 1 92 ? -7.681 -14.705 1.170 1.00 91.25 92 ASP A N 1
ATOM 689 C CA . ASP A 1 92 ? -6.522 -15.585 1.385 1.00 91.25 92 ASP A CA 1
ATOM 690 C C . ASP A 1 92 ? -5.598 -15.672 0.161 1.00 91.25 92 ASP A C 1
ATOM 692 O O . ASP A 1 92 ? -4.369 -15.738 0.282 1.00 91.25 92 ASP A O 1
ATOM 696 N N . ARG A 1 93 ? -6.178 -15.668 -1.046 1.00 91.06 93 ARG A N 1
ATOM 697 C CA . ARG A 1 93 ? -5.413 -15.715 -2.294 1.00 91.06 93 ARG A CA 1
ATOM 698 C C . ARG A 1 93 ? -4.789 -14.353 -2.590 1.00 91.06 93 ARG A C 1
ATOM 700 O O . ARG A 1 93 ? -3.618 -14.313 -2.962 1.00 91.06 93 ARG A O 1
ATOM 707 N N . VAL A 1 94 ? -5.521 -13.260 -2.363 1.00 92.75 94 VAL A N 1
ATOM 708 C CA . VAL A 1 94 ? -5.000 -11.888 -2.497 1.00 92.75 94 VAL A CA 1
ATOM 709 C C . VAL A 1 94 ? -3.813 -11.668 -1.557 1.00 92.75 94 VAL A C 1
ATOM 711 O O . VAL A 1 94 ? -2.744 -11.249 -2.002 1.00 92.75 94 VAL A O 1
ATOM 714 N N . THR A 1 95 ? -3.947 -12.036 -0.280 1.00 92.56 95 THR A N 1
ATOM 715 C CA . THR A 1 95 ? -2.874 -11.914 0.715 1.00 92.56 95 THR A CA 1
ATOM 716 C C . THR A 1 95 ? -1.646 -12.728 0.317 1.00 92.56 95 THR A C 1
ATOM 718 O O . THR A 1 95 ? -0.529 -12.213 0.385 1.00 92.56 95 THR A O 1
ATOM 721 N N . ARG A 1 96 ? -1.828 -13.965 -0.170 1.00 93.12 96 ARG A N 1
ATOM 722 C CA . ARG A 1 96 ? -0.711 -14.796 -0.647 1.00 93.12 96 ARG A CA 1
ATOM 723 C C . ARG A 1 96 ? 0.040 -14.126 -1.798 1.00 93.12 96 ARG A C 1
ATOM 725 O O . ARG A 1 96 ? 1.267 -14.076 -1.765 1.00 93.12 96 ARG A O 1
ATOM 732 N N . VAL A 1 97 ? -0.678 -13.570 -2.772 1.00 92.38 97 VAL A N 1
ATOM 733 C CA . VAL A 1 97 ? -0.078 -12.878 -3.923 1.00 92.38 97 VAL A CA 1
ATOM 734 C C . VAL A 1 97 ? 0.681 -11.621 -3.485 1.00 92.38 97 VAL A C 1
ATOM 736 O O . VAL A 1 97 ? 1.852 -11.476 -3.829 1.00 92.38 97 VAL A O 1
ATOM 739 N N . ILE A 1 98 ? 0.077 -10.752 -2.667 1.00 92.38 98 ILE A N 1
ATOM 740 C CA . ILE A 1 98 ? 0.731 -9.525 -2.172 1.00 92.38 98 ILE A CA 1
ATOM 741 C C . ILE A 1 98 ? 1.993 -9.865 -1.369 1.00 92.38 98 ILE A C 1
ATOM 743 O O . ILE A 1 98 ? 3.040 -9.239 -1.560 1.00 92.38 98 ILE A O 1
ATOM 747 N N . SER A 1 99 ? 1.916 -10.887 -0.509 1.00 92.62 99 SER A N 1
ATOM 748 C CA . SER A 1 99 ? 3.053 -11.334 0.303 1.00 92.62 99 SER A CA 1
ATOM 749 C C . SER A 1 99 ? 4.209 -11.907 -0.524 1.00 92.62 99 SER A C 1
ATOM 751 O O . SER A 1 99 ? 5.343 -11.860 -0.065 1.00 92.62 99 SER A O 1
ATOM 753 N N . ALA A 1 100 ? 3.952 -12.395 -1.742 1.00 94.38 100 ALA A N 1
ATOM 754 C CA . ALA A 1 100 ? 4.986 -12.855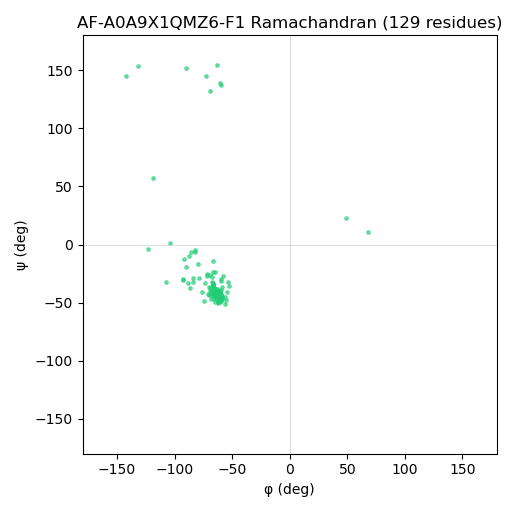 -2.668 1.00 94.38 100 ALA A CA 1
ATOM 755 C C . ALA A 1 100 ? 5.558 -11.710 -3.527 1.00 94.38 100 ALA A C 1
ATOM 757 O O . ALA A 1 100 ? 6.762 -11.660 -3.767 1.00 94.38 100 ALA A O 1
ATOM 758 N N . ILE A 1 101 ? 4.715 -10.763 -3.956 1.00 94.38 101 ILE A N 1
ATOM 759 C CA . ILE A 1 101 ? 5.129 -9.617 -4.785 1.00 94.38 101 ILE A CA 1
ATOM 760 C C . ILE A 1 101 ? 5.967 -8.616 -3.981 1.00 94.38 101 ILE A C 1
ATOM 762 O O . ILE A 1 101 ? 6.981 -8.128 -4.471 1.00 94.38 101 ILE A O 1
ATOM 766 N N . THR A 1 102 ? 5.579 -8.317 -2.739 1.00 94.38 102 THR A N 1
ATOM 767 C CA . THR A 1 102 ? 6.262 -7.320 -1.895 1.00 94.38 102 THR A CA 1
ATOM 768 C C . THR A 1 102 ? 7.761 -7.605 -1.687 1.00 94.38 102 THR A C 1
ATOM 770 O O . THR A 1 102 ? 8.564 -6.707 -1.944 1.00 94.38 102 THR A O 1
ATOM 773 N N . PRO A 1 103 ? 8.199 -8.814 -1.275 1.00 94.31 103 PRO A N 1
ATOM 774 C CA . PRO A 1 103 ? 9.625 -9.103 -1.111 1.00 94.31 103 PRO A CA 1
ATOM 775 C C . PRO A 1 103 ? 10.374 -9.101 -2.446 1.00 94.31 103 PRO A C 1
ATOM 777 O O . PRO A 1 103 ? 11.522 -8.662 -2.494 1.00 94.31 103 PRO A O 1
ATOM 780 N N . LEU A 1 104 ? 9.726 -9.528 -3.536 1.00 96.25 104 LEU A N 1
ATOM 781 C CA . LEU A 1 104 ? 10.302 -9.452 -4.878 1.00 96.25 104 LEU A CA 1
ATOM 782 C C . LEU A 1 104 ? 10.569 -7.995 -5.283 1.00 96.25 104 LEU A C 1
ATOM 784 O O . LEU A 1 104 ? 11.657 -7.687 -5.757 1.00 96.25 104 LEU A O 1
ATOM 788 N N . MET A 1 105 ? 9.616 -7.089 -5.047 1.00 93.62 105 MET A N 1
ATOM 789 C CA . MET A 1 105 ? 9.778 -5.659 -5.334 1.00 93.62 105 MET A CA 1
ATOM 790 C C . MET A 1 105 ? 10.954 -5.058 -4.558 1.00 93.62 105 MET A C 1
ATOM 792 O O . MET A 1 105 ? 11.780 -4.361 -5.140 1.00 93.62 105 MET A O 1
ATOM 796 N N . VAL A 1 106 ? 11.075 -5.368 -3.264 1.00 95.00 106 VAL A N 1
ATOM 797 C CA . VAL A 1 106 ? 12.202 -4.907 -2.434 1.00 95.00 106 VAL A CA 1
ATOM 798 C C . VAL A 1 106 ? 13.534 -5.421 -2.986 1.00 95.00 106 VAL A C 1
ATOM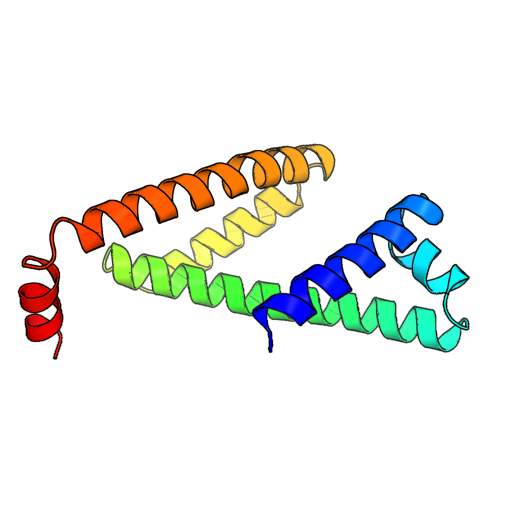 800 O O . VAL A 1 106 ? 14.484 -4.650 -3.103 1.00 95.00 106 VAL A O 1
ATOM 803 N N . LEU A 1 107 ? 13.602 -6.699 -3.368 1.00 96.38 107 LEU A N 1
ATOM 804 C CA . LEU A 1 107 ? 14.803 -7.293 -3.955 1.00 96.38 107 LEU A CA 1
ATOM 805 C C . LEU A 1 107 ? 15.213 -6.578 -5.251 1.00 96.38 107 LEU A C 1
ATOM 807 O O . LEU A 1 107 ? 16.378 -6.214 -5.402 1.00 96.38 107 LEU A O 1
ATOM 811 N N . LEU A 1 108 ? 14.264 -6.343 -6.161 1.00 94.12 108 LEU A N 1
ATOM 812 C CA . LEU A 1 108 ? 14.524 -5.639 -7.419 1.00 94.12 108 LEU A CA 1
ATOM 813 C C . LEU A 1 108 ? 15.014 -4.207 -7.183 1.00 94.12 108 LEU A C 1
ATOM 815 O O . LEU A 1 108 ? 15.950 -3.772 -7.848 1.00 94.12 108 LEU A O 1
ATOM 819 N N . LEU A 1 109 ? 14.439 -3.498 -6.207 1.00 93.88 109 LEU A N 1
ATOM 820 C CA . LEU A 1 109 ? 14.882 -2.150 -5.847 1.00 93.88 109 LEU A CA 1
ATOM 821 C C . LEU A 1 109 ? 16.310 -2.134 -5.295 1.00 93.88 109 LEU A C 1
ATOM 823 O O . LEU A 1 109 ? 17.078 -1.242 -5.642 1.00 93.88 109 LEU A O 1
ATOM 827 N N . ILE A 1 110 ? 16.691 -3.120 -4.477 1.00 94.94 110 ILE A N 1
ATOM 828 C CA . ILE A 1 110 ? 18.069 -3.237 -3.976 1.00 94.94 110 ILE A CA 1
ATOM 829 C C . ILE A 1 110 ? 19.037 -3.468 -5.140 1.00 94.94 110 ILE A C 1
ATOM 831 O O . ILE A 1 110 ? 20.070 -2.807 -5.214 1.00 94.94 110 ILE A O 1
ATOM 835 N N . VAL A 1 111 ? 18.698 -4.370 -6.066 1.00 94.00 111 VAL A N 1
ATOM 836 C CA . VAL A 1 111 ? 19.528 -4.637 -7.251 1.00 94.00 111 VAL A CA 1
ATOM 837 C C . VAL A 1 111 ? 19.664 -3.382 -8.114 1.00 94.00 111 VAL A C 1
ATOM 839 O O . VAL A 1 111 ? 20.781 -3.020 -8.477 1.00 94.00 111 VAL A O 1
ATOM 842 N N . ALA A 1 112 ? 18.558 -2.686 -8.390 1.00 90.00 112 ALA A N 1
ATOM 843 C CA . ALA A 1 112 ? 18.565 -1.439 -9.150 1.00 90.00 112 ALA A CA 1
ATOM 844 C C . ALA A 1 112 ? 19.410 -0.354 -8.463 1.00 90.00 112 ALA A C 1
ATOM 846 O O . ALA A 1 112 ? 20.213 0.301 -9.120 1.00 90.00 112 ALA A O 1
ATOM 847 N N . ALA A 1 113 ? 19.302 -0.212 -7.139 1.00 90.38 113 ALA A N 1
ATOM 848 C CA . ALA A 1 113 ? 20.094 0.745 -6.373 1.00 90.38 113 A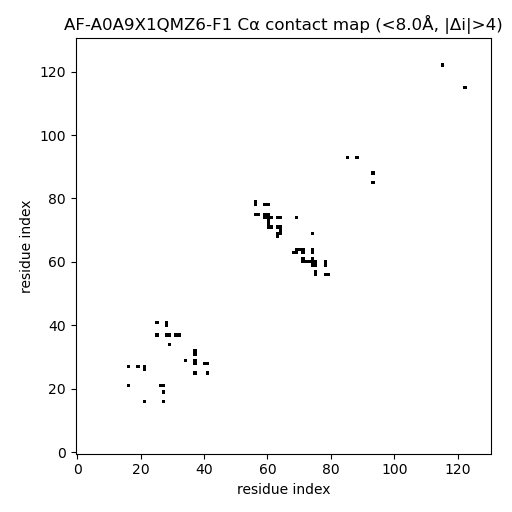LA A CA 1
ATOM 849 C C . ALA A 1 113 ? 21.600 0.432 -6.422 1.00 90.38 113 ALA A C 1
ATOM 851 O O . ALA A 1 113 ? 22.413 1.333 -6.618 1.00 90.38 113 ALA A O 1
ATOM 852 N N . VAL A 1 114 ? 21.990 -0.841 -6.287 1.00 91.88 114 VAL A N 1
ATOM 853 C CA . VAL A 1 114 ? 23.398 -1.259 -6.416 1.00 91.88 114 VAL A CA 1
ATOM 854 C C . VAL A 1 114 ? 23.909 -1.027 -7.841 1.00 91.88 114 VAL A C 1
ATOM 856 O O . VAL A 1 114 ? 25.037 -0.567 -8.025 1.00 91.88 114 VAL A O 1
ATOM 859 N N . PHE A 1 115 ? 23.086 -1.306 -8.854 1.00 88.19 115 PHE A N 1
ATOM 860 C CA . PHE A 1 115 ? 23.440 -1.070 -10.252 1.00 88.19 115 PHE A CA 1
ATOM 861 C C . PHE A 1 115 ? 23.653 0.422 -10.547 1.00 88.19 115 PHE A C 1
ATOM 863 O O . PHE A 1 115 ? 24.685 0.779 -11.113 1.00 88.19 115 PHE A O 1
ATOM 870 N N . ALA A 1 116 ? 22.749 1.288 -10.078 1.00 86.38 116 ALA A N 1
ATOM 871 C CA . ALA A 1 116 ? 22.858 2.742 -10.212 1.00 86.38 116 ALA A CA 1
ATOM 872 C C . ALA A 1 116 ? 24.133 3.294 -9.542 1.00 86.38 116 ALA A C 1
ATOM 874 O O . ALA A 1 116 ? 24.880 4.066 -10.139 1.00 86.38 116 ALA A O 1
ATOM 875 N N . LEU A 1 117 ? 24.463 2.822 -8.332 1.00 85.88 117 LEU A N 1
ATOM 876 C CA . LEU A 1 117 ? 25.677 3.243 -7.616 1.00 85.88 117 LEU A CA 1
ATOM 877 C C . LEU A 1 117 ? 26.982 2.774 -8.282 1.00 85.88 117 LEU A C 1
ATOM 879 O O . LEU A 1 117 ? 28.018 3.416 -8.120 1.00 85.88 117 LEU A O 1
ATOM 883 N N . THR A 1 118 ? 26.952 1.651 -9.005 1.00 85.81 118 THR A N 1
ATOM 884 C CA . THR A 1 118 ? 28.133 1.083 -9.679 1.00 85.81 118 THR A CA 1
ATOM 885 C C . THR A 1 118 ? 28.319 1.590 -11.112 1.00 85.81 118 THR A C 1
ATOM 887 O O . THR A 1 118 ? 29.443 1.554 -11.609 1.00 85.81 118 THR A O 1
ATOM 890 N N . HIS A 1 119 ? 27.269 2.130 -11.748 1.00 76.38 119 HIS A N 1
ATOM 891 C CA . HIS A 1 119 ? 27.305 2.706 -13.102 1.00 76.38 119 HIS A CA 1
ATOM 892 C C . HIS A 1 119 ? 26.928 4.207 -13.134 1.00 76.38 119 HIS A C 1
ATOM 894 O O . HIS A 1 119 ? 26.041 4.604 -13.891 1.00 76.38 119 HIS A O 1
ATOM 900 N N . PRO A 1 120 ? 27.631 5.090 -12.393 1.00 64.06 120 PRO A N 1
ATOM 901 C CA . PRO A 1 120 ? 27.261 6.506 -12.268 1.00 64.06 120 PRO A CA 1
ATOM 902 C C . PRO A 1 120 ? 27.378 7.328 -13.570 1.00 64.06 120 PRO A C 1
ATOM 904 O O . PRO A 1 120 ? 26.853 8.435 -13.644 1.00 64.06 120 PRO A O 1
ATOM 907 N N . MET A 1 121 ? 28.059 6.819 -14.607 1.00 53.25 121 MET A N 1
ATOM 908 C CA . MET A 1 121 ? 28.290 7.529 -15.881 1.00 53.25 121 MET A CA 1
ATOM 909 C C . MET A 1 121 ? 27.163 7.383 -16.921 1.00 53.25 121 MET A C 1
ATOM 911 O O . MET A 1 121 ? 27.228 8.050 -17.950 1.00 53.25 121 MET A O 1
ATOM 915 N N . LEU A 1 122 ? 26.139 6.550 -16.687 1.00 57.12 122 LEU A N 1
ATOM 916 C CA . LEU A 1 122 ? 25.010 6.397 -17.623 1.00 57.12 122 LEU A CA 1
ATOM 917 C C . LEU A 1 122 ? 23.826 7.329 -17.294 1.00 57.12 122 LEU A C 1
ATOM 919 O O . LEU A 1 122 ? 23.178 7.837 -18.204 1.00 57.12 122 LEU A O 1
ATOM 923 N N . GLU A 1 123 ? 23.611 7.667 -16.019 1.00 55.62 123 GLU A N 1
ATOM 924 C CA .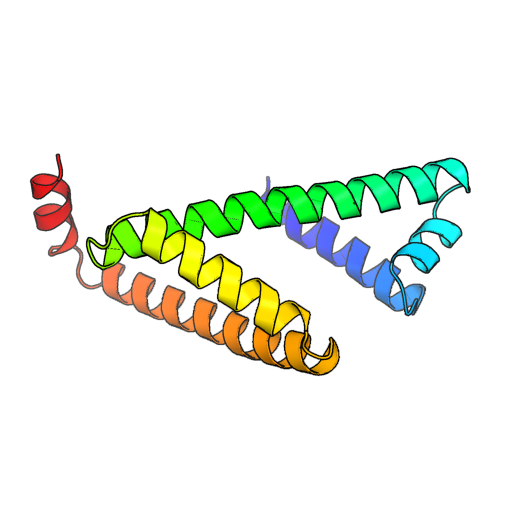 GLU A 1 123 ? 22.469 8.487 -15.571 1.00 55.62 123 GLU A CA 1
ATOM 925 C C . GLU A 1 123 ? 22.587 9.984 -15.918 1.00 55.62 123 GLU A C 1
ATOM 927 O O . GLU A 1 123 ? 21.587 10.632 -16.221 1.00 55.62 123 GLU A O 1
ATOM 932 N N . VAL A 1 124 ? 23.799 10.557 -15.938 1.00 55.28 124 VAL A N 1
ATOM 933 C CA . VAL A 1 124 ? 23.991 11.992 -16.249 1.00 55.28 124 VAL A CA 1
ATOM 934 C C . VAL A 1 124 ? 23.742 12.292 -17.736 1.00 55.28 124 VAL A C 1
ATOM 936 O O . VAL A 1 124 ? 23.319 13.397 -18.084 1.00 55.28 124 VAL A O 1
ATOM 939 N N . SER A 1 125 ? 23.951 11.309 -18.620 1.00 49.06 125 SER A N 1
ATOM 940 C CA . SER A 1 125 ? 23.719 11.472 -20.060 1.00 49.06 125 SER A CA 1
ATOM 941 C C . SER A 1 125 ? 22.237 11.373 -20.445 1.00 49.06 125 SER A C 1
ATOM 943 O O . SER A 1 125 ? 21.839 12.005 -21.418 1.00 49.06 125 SER A O 1
ATOM 945 N N . GLU A 1 126 ? 21.416 10.624 -19.701 1.00 56.81 126 GLU A N 1
ATOM 946 C CA . GLU A 1 126 ? 19.965 10.532 -19.947 1.00 56.81 126 GLU A CA 1
ATOM 947 C C . GLU A 1 126 ? 19.181 11.630 -19.203 1.00 56.81 126 GLU A C 1
ATOM 949 O O . GLU A 1 126 ? 18.230 12.185 -19.751 1.00 56.81 126 GLU A O 1
ATOM 954 N N . ALA A 1 127 ? 19.635 12.053 -18.013 1.00 51.53 127 ALA A N 1
ATOM 955 C CA . ALA A 1 127 ? 19.031 13.167 -17.272 1.00 51.53 127 ALA A CA 1
ATOM 956 C C . ALA A 1 127 ? 19.243 14.546 -17.936 1.00 51.53 127 ALA A C 1
ATOM 958 O O . ALA A 1 127 ? 18.427 15.445 -17.746 1.00 51.53 127 ALA A O 1
ATOM 959 N N . SER A 1 128 ? 20.307 14.722 -18.731 1.00 45.16 128 SER A N 1
ATOM 960 C CA . SER A 1 128 ? 20.567 15.951 -19.505 1.00 45.16 128 SER A CA 1
ATOM 961 C C . SER A 1 128 ? 19.917 15.968 -20.895 1.00 45.16 128 SER A C 1
ATOM 963 O O . SER A 1 128 ? 19.885 17.019 -21.525 1.00 45.16 128 SER A O 1
ATOM 965 N N . ALA A 1 129 ? 19.367 14.841 -21.364 1.00 46.66 129 ALA A N 1
ATOM 966 C CA . ALA A 1 129 ? 18.608 14.753 -22.616 1.00 46.66 129 ALA A CA 1
ATOM 967 C C . ALA A 1 129 ? 17.087 14.952 -22.425 1.00 46.66 129 ALA A C 1
ATOM 969 O O . ALA A 1 129 ? 16.363 15.122 -23.405 1.00 46.66 129 ALA A O 1
ATOM 970 N N . MET A 1 130 ? 16.602 14.924 -21.177 1.00 51.41 130 MET A N 1
ATOM 971 C CA . MET A 1 130 ? 15.204 15.197 -20.800 1.00 51.41 130 MET A CA 1
ATOM 972 C C . MET A 1 130 ? 14.986 16.586 -20.159 1.00 51.41 130 MET A C 1
ATOM 974 O O . MET A 1 130 ? 13.854 16.891 -19.778 1.00 51.41 130 MET A O 1
ATOM 978 N N . ALA A 1 131 ? 16.036 17.408 -20.031 1.00 39.56 131 ALA A N 1
ATOM 979 C CA . ALA A 1 131 ? 15.972 18.813 -19.604 1.00 39.56 131 ALA A CA 1
ATOM 980 C C . ALA A 1 131 ? 16.080 19.750 -20.815 1.00 39.56 131 ALA A C 1
ATOM 982 O O . ALA A 1 131 ? 15.376 20.785 -20.813 1.00 39.56 131 ALA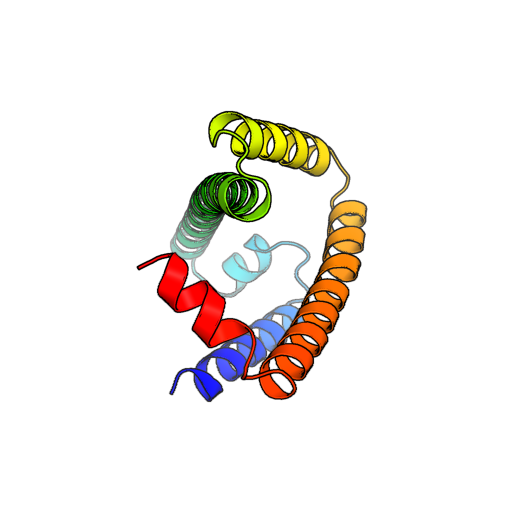 A O 1
#

Mean predicted aligned error: 9.27 Å

Foldseek 3Di:
DCVPVVVVVVVVVVVLCVVQVDPDPLSSLVVVHPPVVSVVVVVVVVVVVVVVVVVVLQVQLVVCCVPPVDHSVVRSVVVVVVCVVLVVDDPVVNVVVCVVVVVVVVVVVVVVVVVCVVCVPPVVVVVVVVD

Organism: NCBI:txid1775911

pLDDT: mean 82.39, std 13.99, range [39.56, 96.38]

Radius of gyration: 20.25 Å; Cα contacts (8 Å, |Δi|>4): 41; chains: 1; bounding box: 47×34×47 Å

Solvent-accessible surface area (backbone atoms only — not comparable to full-atom values): 7376 Å² total; per-residue (Å²): 115,66,87,58,51,55,59,51,53,50,50,52,52,50,51,53,52,61,72,65,65,53,94,43,77,64,58,50,32,57,75,76,35,57,79,67,58,26,51,54,50,51,54,50,48,56,51,50,53,53,53,50,49,54,53,50,37,53,49,48,6,50,49,41,24,73,76,69,69,46,62,49,67,60,35,28,53,51,46,51,51,50,52,54,56,55,69,73,46,57,65,72,57,50,53,53,50,50,66,56,49,53,59,51,52,54,51,52,52,53,52,51,52,54,50,51,72,73,47,67,80,60,57,62,64,55,60,63,72,76,108